Protein AF-A0AAX6DGM3-F1 (afdb_monomer_lite)

Organism: Iris pallida (NCBI:txid29817)

Secondary structure (DSSP, 8-state):
------------------------HHHHHHHHHHHHHHHHHHHHHHHHHHHHHHHHHHHHHHHHHHHHHHHHHHHHHHHHHHHHHHHHHHHHHHHHHHHHHHHHHHHHHHHHHHHHHHHHH------PPPP--GGGS--------------------

InterPro domains:
  IPR004827 Basic-leucine zipper domain [PF00170] (34-79)
  IPR004827 Basic-leucine zipper domain [PS00036] (38-53)
  IPR004827 Basic-leucine zipper domain [PS50217] (33-79)
  IPR004827 Basic-leucine zipper domain [SM00338] (31-95)
  IPR045314 G-box binding factor 1-like, bZIP domain, plant [cd14702] (36-86)
  IPR046347 Basic-leucine zipper domain superfamily [SSF57959] (35-87)

Radius of gyration: 42.68 Å; chains: 1; bounding box: 84×36×118 Å

Structure (mmCIF, N/CA/C/O backbone):
data_AF-A0AAX6DGM3-F1
#
_entry.id   AF-A0AAX6DGM3-F1
#
loop_
_atom_site.group_PDB
_atom_site.id
_atom_site.type_symbol
_atom_site.label_atom_id
_atom_site.label_alt_id
_atom_site.label_comp_id
_atom_site.label_asym_id
_atom_site.label_entity_id
_atom_site.label_seq_id
_atom_site.pdbx_PDB_ins_code
_atom_site.Cartn_x
_atom_site.Cartn_y
_atom_site.Cartn_z
_atom_site.occupancy
_atom_site.B_iso_or_equiv
_atom_site.auth_seq_id
_atom_site.auth_comp_id
_atom_site.auth_asym_id
_atom_site.auth_atom_id
_atom_site.pdbx_PDB_model_num
ATOM 1 N N . MET A 1 1 ? 17.005 20.606 -3.353 1.00 40.47 1 MET A N 1
ATOM 2 C CA . MET A 1 1 ? 17.724 21.455 -4.330 1.00 40.47 1 MET A CA 1
ATOM 3 C C . MET A 1 1 ? 18.700 20.555 -5.077 1.00 40.47 1 MET A C 1
ATOM 5 O O . MET A 1 1 ? 19.715 20.198 -4.502 1.00 40.47 1 MET A O 1
ATOM 9 N N . SER A 1 2 ? 18.340 20.070 -6.270 1.00 42.84 2 SER A N 1
ATOM 10 C CA . SER A 1 2 ? 19.174 19.135 -7.045 1.00 42.84 2 SER A CA 1
ATOM 11 C C . SER A 1 2 ? 19.665 19.831 -8.310 1.00 42.84 2 SER A C 1
ATOM 13 O O . SER A 1 2 ? 18.865 20.302 -9.117 1.00 42.84 2 SER A O 1
ATOM 15 N N . SER A 1 3 ? 20.980 19.972 -8.411 1.00 49.66 3 SER A N 1
ATOM 16 C CA . SER A 1 3 ? 21.691 20.784 -9.395 1.00 49.66 3 SER A CA 1
ATOM 17 C C . SER A 1 3 ? 21.733 20.081 -10.752 1.00 49.66 3 SER A C 1
ATOM 19 O O . SER A 1 3 ? 22.282 18.989 -10.874 1.00 49.66 3 SER A O 1
ATOM 21 N N . TYR A 1 4 ? 21.178 20.712 -11.786 1.00 39.78 4 TYR A N 1
ATOM 22 C CA . TYR A 1 4 ? 21.255 20.233 -13.166 1.00 39.78 4 TYR A CA 1
ATOM 23 C C . TYR A 1 4 ? 22.574 20.720 -13.790 1.00 39.78 4 TYR A C 1
ATOM 25 O O . TYR A 1 4 ? 22.704 21.886 -14.159 1.00 39.78 4 TYR A O 1
ATOM 33 N N . SER A 1 5 ? 23.582 19.85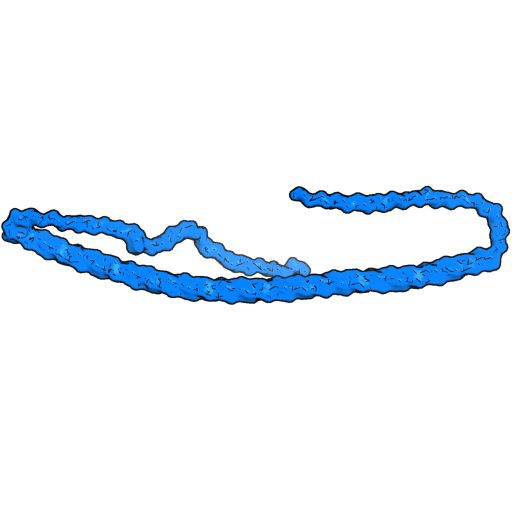2 -13.885 1.00 50.62 5 SER A N 1
ATOM 34 C CA . SER A 1 5 ? 24.827 20.165 -14.595 1.00 50.62 5 SER A CA 1
ATOM 35 C C . SER A 1 5 ? 24.620 19.991 -16.099 1.00 50.62 5 SER A C 1
ATOM 37 O O . SER A 1 5 ? 24.608 18.881 -16.625 1.00 50.62 5 SER A O 1
ATOM 39 N N . GLN A 1 6 ? 24.441 21.108 -16.800 1.00 47.94 6 GLN A N 1
ATOM 40 C CA . GLN A 1 6 ? 24.311 21.148 -18.251 1.00 47.94 6 GLN A CA 1
ATOM 41 C C . GLN A 1 6 ? 25.701 21.232 -18.894 1.00 47.94 6 GLN A C 1
ATOM 43 O O . GLN A 1 6 ? 26.318 22.295 -18.947 1.00 47.94 6 GLN A O 1
ATOM 48 N N . SER A 1 7 ? 26.214 20.107 -19.390 1.00 46.22 7 SER A N 1
ATOM 49 C CA . SER A 1 7 ? 27.452 20.075 -20.173 1.00 46.22 7 SER A CA 1
ATOM 50 C C . SER A 1 7 ? 27.204 20.669 -21.562 1.00 46.22 7 SER A C 1
ATOM 52 O O . SER A 1 7 ? 26.698 20.002 -22.464 1.00 46.22 7 SER A O 1
ATOM 54 N N . ARG A 1 8 ? 27.555 21.945 -21.742 1.00 45.16 8 ARG A N 1
ATOM 55 C CA . ARG A 1 8 ? 27.662 22.583 -23.059 1.00 45.16 8 ARG A CA 1
ATOM 56 C C . ARG A 1 8 ? 28.944 22.097 -23.736 1.00 45.16 8 ARG A C 1
ATOM 58 O O . ARG A 1 8 ? 30.038 22.501 -23.359 1.00 45.16 8 ARG A O 1
ATOM 65 N N . SER A 1 9 ? 28.815 21.232 -24.736 1.00 46.94 9 SER A N 1
ATOM 66 C CA . SER A 1 9 ? 29.911 20.903 -25.648 1.00 46.94 9 SER A CA 1
ATOM 67 C C . SER A 1 9 ? 30.073 22.034 -26.668 1.00 46.94 9 SER A C 1
ATOM 69 O O . SER A 1 9 ? 29.418 22.046 -27.712 1.00 46.94 9 SER A O 1
ATOM 71 N N . SER A 1 10 ? 30.923 23.008 -26.353 1.00 49.19 10 SER A N 1
ATOM 72 C CA . SER A 1 10 ? 31.357 24.039 -27.296 1.00 49.19 10 SER A CA 1
ATOM 73 C C . SER A 1 10 ? 32.266 23.394 -28.343 1.00 49.19 10 SER A C 1
ATOM 75 O O . SER A 1 10 ? 33.389 22.996 -28.046 1.00 49.19 10 SER A O 1
ATOM 77 N N . SER A 1 11 ? 31.753 23.232 -29.561 1.00 56.16 11 SER A N 1
ATOM 78 C CA . SER A 1 11 ? 32.533 22.754 -30.707 1.00 56.16 11 SER A CA 1
ATOM 79 C C . SER A 1 11 ? 33.450 23.877 -31.204 1.00 56.16 11 SER A C 1
ATOM 81 O O . SER A 1 11 ? 32.972 25.006 -31.329 1.00 56.16 11 SER A O 1
ATOM 83 N N . PRO A 1 12 ? 34.730 23.623 -31.526 1.00 52.25 12 PRO A N 1
ATOM 84 C CA . PRO A 1 12 ? 35.539 24.616 -32.209 1.00 52.25 12 PRO A CA 1
ATOM 85 C C . PRO A 1 12 ? 35.102 24.678 -33.678 1.00 52.25 12 PRO A C 1
ATOM 87 O O . PRO A 1 12 ? 35.253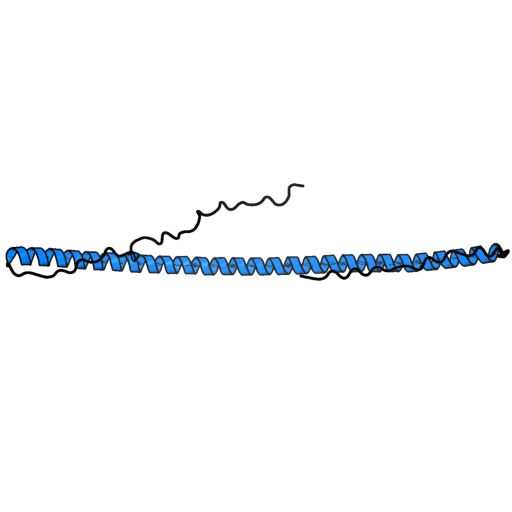 23.711 -34.425 1.00 52.25 12 PRO A O 1
ATOM 90 N N . SER A 1 13 ? 34.547 25.821 -34.086 1.00 52.88 13 SER A N 1
ATOM 91 C CA . SER A 1 13 ? 34.350 26.171 -35.494 1.00 52.88 13 SER A CA 1
ATOM 92 C C . SER A 1 13 ? 35.713 26.310 -36.166 1.00 52.88 13 SER A C 1
ATOM 94 O O . SER A 1 13 ? 36.357 27.349 -36.062 1.00 52.88 13 SER A O 1
ATOM 96 N N . GLN A 1 14 ? 36.163 25.265 -36.858 1.00 51.19 14 GLN A N 1
ATOM 97 C CA . GLN A 1 14 ? 37.228 25.396 -37.846 1.00 51.19 14 GLN A CA 1
ATOM 98 C C . GLN A 1 14 ? 36.597 25.837 -39.168 1.00 51.19 14 GLN A C 1
ATOM 100 O O . GLN A 1 14 ? 35.863 25.082 -39.806 1.00 51.19 14 GLN A O 1
ATOM 105 N N . GLN A 1 15 ? 36.855 27.086 -39.553 1.00 52.56 15 GLN A N 1
ATOM 106 C CA . GLN A 1 15 ? 36.642 27.547 -40.921 1.00 52.56 15 GLN A CA 1
ATOM 107 C C . GLN A 1 15 ? 37.612 26.791 -41.846 1.00 52.56 15 GLN A C 1
ATOM 109 O O . GLN A 1 15 ? 38.795 26.700 -41.510 1.00 52.56 15 GLN A O 1
ATOM 114 N N . PRO A 1 16 ? 37.174 26.255 -42.997 1.00 52.41 16 PRO A N 1
ATOM 115 C CA . PRO A 1 16 ? 38.107 25.724 -43.976 1.00 52.41 16 PRO A CA 1
ATOM 116 C C . PRO A 1 16 ? 38.790 26.894 -44.690 1.00 52.41 16 PRO A C 1
ATOM 118 O O . PRO A 1 16 ? 38.149 27.663 -45.406 1.00 52.41 16 PRO A O 1
ATOM 121 N N . SER A 1 17 ? 40.099 27.032 -44.489 1.00 45.16 17 SER A N 1
ATOM 122 C CA . SER A 1 17 ? 40.962 27.815 -45.365 1.00 45.16 17 SER A CA 1
ATOM 123 C C . SER A 1 17 ? 40.964 27.155 -46.746 1.00 45.16 17 SER A C 1
ATOM 125 O O . SER A 1 17 ? 41.378 26.009 -46.912 1.00 45.16 17 SER A O 1
ATOM 127 N N . SER A 1 18 ? 40.455 27.866 -47.748 1.00 49.19 18 SER A N 1
ATOM 128 C CA . SER A 1 18 ? 40.454 27.431 -49.142 1.00 49.19 18 SER A CA 1
ATOM 129 C C . SER A 1 18 ? 41.873 27.511 -49.712 1.00 49.19 18 SER A C 1
ATOM 131 O O . SER A 1 18 ? 42.251 28.502 -50.335 1.00 49.19 18 SER A O 1
ATOM 133 N N . ALA A 1 19 ? 42.670 26.469 -49.482 1.00 46.16 19 ALA A N 1
ATOM 134 C CA . ALA A 1 19 ? 43.873 26.213 -50.257 1.00 46.16 19 ALA A CA 1
ATOM 135 C C . ALA A 1 19 ? 43.441 25.632 -51.612 1.00 46.16 19 ALA A C 1
ATOM 137 O O . ALA A 1 19 ? 43.109 24.455 -51.719 1.00 46.16 19 ALA A O 1
ATOM 138 N N . SER A 1 20 ? 43.406 26.480 -52.641 1.00 49.59 20 SER A N 1
ATOM 139 C CA . SER A 1 20 ? 43.219 26.074 -54.037 1.00 49.59 20 SER A CA 1
ATOM 140 C C . SER A 1 20 ? 44.466 25.328 -54.523 1.00 49.59 20 SER A C 1
ATOM 142 O O . SER A 1 20 ? 45.293 25.888 -55.241 1.00 49.59 20 SER A O 1
ATOM 144 N N . SER A 1 21 ? 44.619 24.072 -54.110 1.00 53.25 21 SER A N 1
ATOM 145 C CA . SER A 1 21 ? 45.471 23.118 -54.817 1.00 53.25 21 SER A CA 1
ATOM 146 C C . SER A 1 21 ? 44.623 22.471 -55.904 1.00 53.25 21 SER A C 1
ATOM 148 O O . SER A 1 21 ? 43.507 22.033 -55.632 1.00 53.25 21 SER A O 1
ATOM 150 N N . GLN A 1 22 ? 45.121 22.446 -57.142 1.00 56.31 22 GLN A N 1
ATOM 151 C CA . GLN A 1 22 ? 44.585 21.575 -58.188 1.00 56.31 22 GLN A CA 1
ATOM 152 C C . GLN A 1 22 ? 44.759 20.127 -57.715 1.00 56.31 22 GLN A C 1
ATOM 154 O O . GLN A 1 22 ? 45.784 19.499 -57.952 1.00 56.31 22 GLN A O 1
ATOM 159 N N . GLU A 1 23 ? 43.792 19.624 -56.956 1.00 58.50 23 GLU A N 1
ATOM 160 C CA . GLU A 1 23 ? 43.730 18.222 -56.582 1.00 58.50 23 GLU A CA 1
ATOM 161 C C . GLU A 1 23 ? 43.226 17.441 -57.795 1.00 58.50 23 GLU A C 1
ATOM 163 O O . GLU A 1 23 ? 42.162 17.746 -58.342 1.00 58.50 23 GLU A O 1
ATOM 168 N N . ASP A 1 24 ? 44.001 16.446 -58.237 1.00 65.81 24 ASP A N 1
ATOM 169 C CA . ASP A 1 24 ? 43.615 15.583 -59.349 1.00 65.81 24 ASP A CA 1
ATOM 170 C C . ASP A 1 24 ? 42.195 15.030 -59.115 1.00 65.81 24 ASP A C 1
ATOM 172 O O . ASP A 1 24 ? 41.944 14.394 -58.082 1.00 65.81 24 ASP A O 1
ATOM 176 N N . PRO A 1 25 ? 41.257 15.181 -60.070 1.00 67.44 25 PRO A N 1
ATOM 177 C CA . PRO A 1 25 ? 39.847 14.814 -59.882 1.00 67.44 25 PRO A CA 1
ATOM 178 C C . PRO A 1 25 ? 39.649 13.329 -59.533 1.00 67.44 25 PRO A C 1
ATOM 180 O O . PRO A 1 25 ? 38.648 12.939 -58.931 1.00 67.44 25 PRO A O 1
ATOM 183 N N . LYS A 1 26 ? 40.633 12.486 -59.863 1.00 68.38 26 LYS A N 1
ATOM 184 C CA . LYS A 1 26 ? 40.653 11.053 -59.554 1.00 68.38 26 LYS A CA 1
ATOM 185 C C . LYS A 1 26 ? 40.991 10.753 -58.084 1.00 68.38 26 LYS A C 1
ATOM 187 O O . LYS A 1 26 ? 40.510 9.754 -57.551 1.00 68.38 26 LYS A O 1
ATOM 192 N N . LEU A 1 27 ? 41.790 11.598 -57.427 1.00 70.50 27 LEU A N 1
ATOM 193 C CA . LEU A 1 27 ? 42.134 11.465 -56.005 1.00 70.50 27 LEU A CA 1
ATOM 194 C C . LEU A 1 27 ? 40.988 11.946 -55.105 1.00 70.50 27 LEU A C 1
ATOM 196 O O . LEU A 1 27 ? 40.668 11.283 -54.115 1.00 70.50 27 LEU A O 1
ATOM 200 N N . LEU A 1 28 ? 40.316 13.031 -55.500 1.00 75.56 28 LEU A N 1
ATOM 201 C CA . LEU A 1 28 ? 39.126 13.565 -54.827 1.00 75.56 28 LEU A CA 1
ATOM 202 C C . LEU A 1 28 ? 37.992 12.531 -54.755 1.00 75.56 28 LEU A C 1
ATOM 204 O O . LEU A 1 28 ? 37.461 12.271 -53.675 1.00 75.56 28 LEU A O 1
ATOM 208 N N . LEU A 1 29 ? 37.697 11.852 -55.869 1.00 78.12 29 LEU A N 1
ATOM 209 C CA . LEU A 1 29 ? 36.667 10.808 -55.922 1.00 78.12 29 LEU A CA 1
ATOM 210 C C . LEU A 1 29 ? 36.969 9.634 -54.968 1.00 78.12 29 LEU A C 1
ATOM 212 O O . LEU A 1 29 ? 36.087 9.152 -54.256 1.00 78.12 29 LEU A O 1
ATOM 216 N N . GLY A 1 30 ? 38.235 9.207 -54.887 1.00 82.25 30 GLY A N 1
ATOM 217 C CA . GLY A 1 30 ? 38.663 8.154 -53.960 1.00 82.25 30 GLY A CA 1
ATOM 218 C C . GLY A 1 30 ? 38.534 8.555 -52.484 1.00 82.25 30 GLY A C 1
ATOM 219 O O . GLY A 1 30 ? 38.119 7.742 -51.648 1.00 82.25 30 GLY A O 1
ATOM 220 N N . ALA A 1 31 ? 38.838 9.813 -52.152 1.00 87.44 31 ALA A N 1
ATOM 221 C CA . ALA A 1 31 ? 38.677 10.355 -50.803 1.00 87.44 31 ALA A CA 1
ATOM 222 C C . ALA A 1 31 ? 37.194 10.479 -50.401 1.00 87.44 31 ALA A C 1
ATOM 224 O O . ALA A 1 31 ? 36.815 10.139 -49.272 1.00 87.44 31 ALA A O 1
ATOM 225 N N . GLU A 1 32 ? 36.332 10.904 -51.327 1.00 90.50 32 GLU A N 1
ATOM 226 C CA . GLU A 1 32 ? 34.882 10.978 -51.129 1.00 90.50 32 GLU A CA 1
ATOM 227 C C . GLU A 1 32 ? 34.253 9.599 -50.904 1.00 90.50 32 GLU A C 1
ATOM 229 O O . GLU A 1 32 ? 33.470 9.422 -49.961 1.00 90.50 32 GLU A O 1
ATOM 234 N N . ASP A 1 33 ? 34.652 8.595 -51.686 1.00 92.50 33 ASP A N 1
ATOM 235 C CA . ASP A 1 33 ? 34.207 7.212 -51.510 1.00 92.50 33 ASP A CA 1
ATOM 236 C C . ASP A 1 33 ? 34.635 6.646 -50.153 1.00 92.50 33 ASP A C 1
ATOM 238 O O . ASP A 1 33 ? 33.841 6.008 -49.447 1.00 92.50 33 ASP A O 1
ATOM 242 N N . GLN A 1 34 ? 35.867 6.924 -49.723 1.00 93.81 34 GLN A N 1
ATOM 243 C CA . GLN A 1 34 ? 36.344 6.515 -48.405 1.00 93.81 34 GLN A CA 1
ATOM 244 C C . GLN A 1 34 ? 35.547 7.202 -47.283 1.00 93.81 34 GLN A C 1
ATOM 246 O O . GLN A 1 34 ? 35.163 6.555 -46.300 1.00 93.81 34 GLN A O 1
ATOM 251 N N . ARG A 1 35 ? 35.232 8.495 -47.432 1.00 95.06 35 ARG A N 1
ATOM 252 C CA . ARG A 1 35 ? 34.387 9.252 -46.494 1.00 95.06 35 ARG A CA 1
ATOM 253 C C . ARG A 1 35 ? 32.968 8.687 -46.437 1.00 95.06 35 ARG A C 1
ATOM 255 O O . ARG A 1 35 ? 32.421 8.531 -45.343 1.00 95.06 35 ARG A O 1
ATOM 262 N N . LYS A 1 36 ? 32.379 8.332 -47.582 1.00 96.00 36 LYS A N 1
ATOM 263 C CA . LYS A 1 36 ? 31.055 7.696 -47.670 1.00 96.00 36 LYS A CA 1
ATOM 264 C C . LYS A 1 36 ? 31.047 6.340 -46.966 1.00 96.00 36 LYS A C 1
ATOM 266 O O . LYS A 1 36 ? 30.164 6.094 -46.145 1.00 96.00 36 LYS A O 1
ATOM 271 N N . ARG A 1 37 ? 32.061 5.496 -47.194 1.00 95.38 37 ARG A N 1
ATOM 272 C CA . ARG A 1 37 ? 32.224 4.207 -46.494 1.00 95.38 37 ARG A CA 1
ATOM 273 C C . ARG A 1 37 ? 32.310 4.388 -44.977 1.00 95.38 37 ARG A C 1
ATOM 275 O O . ARG A 1 37 ? 31.551 3.751 -44.248 1.00 95.38 37 ARG A O 1
ATOM 282 N N . LYS A 1 38 ? 33.155 5.309 -44.497 1.00 96.69 38 LYS A N 1
ATOM 283 C CA . LYS A 1 38 ? 33.277 5.627 -43.060 1.00 96.69 38 LYS A CA 1
ATOM 284 C C . LYS A 1 38 ? 31.946 6.100 -42.459 1.00 96.69 38 LYS A C 1
ATOM 286 O O . LYS A 1 38 ? 31.566 5.643 -41.383 1.00 96.69 38 LYS A O 1
ATOM 291 N N . ARG A 1 39 ? 31.196 6.954 -43.168 1.00 96.31 39 ARG A N 1
ATOM 292 C CA . ARG A 1 39 ? 29.860 7.412 -42.743 1.00 96.31 39 ARG A CA 1
ATOM 293 C C . ARG A 1 39 ? 28.851 6.275 -42.650 1.00 96.31 39 ARG A C 1
ATOM 295 O O . ARG A 1 39 ? 28.107 6.232 -41.677 1.00 96.31 39 ARG A O 1
ATOM 302 N N . MET A 1 40 ? 28.831 5.354 -43.613 1.00 97.69 40 MET A N 1
ATOM 303 C CA . MET A 1 40 ? 27.924 4.200 -43.575 1.00 97.69 40 MET A CA 1
ATOM 304 C C . MET A 1 40 ? 28.200 3.306 -42.362 1.00 97.69 40 MET A C 1
ATOM 306 O O . MET A 1 40 ? 27.263 2.902 -41.678 1.00 97.69 40 MET A O 1
ATOM 310 N N . ILE A 1 41 ? 29.474 3.051 -42.047 1.00 97.06 41 ILE A N 1
ATOM 311 C CA . ILE A 1 41 ? 29.862 2.254 -40.874 1.00 97.06 41 ILE A CA 1
ATOM 312 C C . ILE A 1 41 ? 29.475 2.979 -39.578 1.00 97.06 41 ILE A C 1
ATOM 314 O O . ILE A 1 41 ? 28.806 2.399 -38.725 1.00 97.06 41 ILE A O 1
ATOM 318 N N . SER A 1 42 ? 29.822 4.264 -39.456 1.00 98.00 42 SER A N 1
ATOM 319 C CA . SER A 1 42 ? 29.510 5.064 -38.266 1.00 98.00 42 SER A CA 1
ATOM 320 C C . SER A 1 42 ? 28.001 5.232 -38.048 1.00 98.00 42 SER A C 1
ATOM 322 O O . SER A 1 42 ? 27.526 5.093 -36.923 1.00 98.00 42 SER A O 1
ATOM 324 N N . ASN A 1 43 ? 27.223 5.469 -39.109 1.00 98.25 43 ASN A N 1
ATOM 325 C CA . ASN A 1 43 ? 25.765 5.571 -39.025 1.00 98.25 43 ASN A CA 1
ATOM 326 C C . ASN A 1 43 ? 25.127 4.229 -38.652 1.00 98.25 43 ASN A C 1
ATOM 328 O O . ASN A 1 43 ? 24.238 4.178 -37.805 1.00 98.25 43 ASN A O 1
ATOM 332 N N . ARG A 1 44 ? 25.624 3.124 -39.220 1.00 98.19 44 ARG A N 1
ATOM 333 C CA . ARG A 1 44 ? 25.178 1.782 -38.840 1.00 98.19 44 ARG A CA 1
ATOM 334 C C . ARG A 1 44 ? 25.411 1.529 -37.354 1.00 98.19 44 ARG A C 1
ATOM 336 O O . ARG A 1 44 ? 24.521 1.031 -36.663 1.00 98.19 44 ARG A O 1
ATOM 343 N N . GLU A 1 45 ? 26.586 1.887 -36.851 1.00 98.19 45 GLU A N 1
ATOM 344 C CA . GLU A 1 45 ? 26.901 1.734 -35.437 1.00 98.19 45 GLU A CA 1
ATOM 345 C C . GLU A 1 45 ? 26.052 2.659 -34.553 1.00 98.19 45 GLU A C 1
ATOM 347 O O . GLU A 1 45 ? 25.516 2.215 -33.535 1.00 98.19 45 GLU A O 1
ATOM 352 N N . SER A 1 46 ? 25.854 3.920 -34.945 1.00 97.88 46 SER A N 1
ATOM 353 C CA . SER A 1 46 ? 25.044 4.868 -34.176 1.00 97.88 46 SER A CA 1
ATOM 354 C C . SER A 1 46 ? 23.564 4.474 -34.147 1.00 97.88 46 SER A C 1
ATOM 356 O O . SER A 1 46 ? 22.941 4.541 -33.085 1.00 97.88 46 SER A O 1
ATOM 358 N N . ALA A 1 47 ? 23.018 3.964 -35.255 1.00 98.31 47 ALA A N 1
ATOM 359 C CA . ALA A 1 47 ? 21.676 3.400 -35.322 1.00 98.31 47 ALA A CA 1
ATOM 360 C C . ALA A 1 47 ? 21.540 2.176 -34.405 1.00 98.31 47 ALA A C 1
ATOM 362 O O . ALA A 1 47 ? 20.571 2.088 -33.649 1.00 98.31 47 ALA A O 1
ATOM 363 N N . ARG A 1 48 ? 22.532 1.271 -34.397 1.00 98.44 48 ARG A N 1
ATOM 364 C CA . ARG A 1 48 ? 22.567 0.127 -33.470 1.00 98.44 48 ARG A CA 1
ATOM 365 C C . ARG A 1 48 ? 22.582 0.592 -32.014 1.00 98.44 48 ARG A C 1
ATOM 367 O O . ARG A 1 48 ? 21.740 0.150 -31.239 1.00 98.44 48 ARG A O 1
ATOM 374 N N . ARG A 1 49 ? 23.482 1.507 -31.638 1.00 98.50 49 ARG A N 1
ATOM 375 C CA . ARG A 1 49 ? 23.564 2.055 -30.269 1.00 98.50 49 ARG A CA 1
ATOM 376 C C . ARG A 1 49 ? 22.268 2.761 -29.862 1.00 98.50 49 ARG A C 1
ATOM 378 O O . ARG A 1 49 ? 21.829 2.627 -28.726 1.00 98.50 49 ARG A O 1
ATOM 385 N N . SER A 1 50 ? 21.637 3.484 -30.786 1.00 98.62 50 SER A N 1
ATOM 386 C CA . SER A 1 50 ? 20.343 4.135 -30.558 1.00 98.62 50 SER A CA 1
ATOM 387 C C . SER A 1 50 ? 19.238 3.116 -30.271 1.00 98.62 50 SER A C 1
ATOM 389 O O . SER A 1 50 ? 18.515 3.268 -29.288 1.00 98.62 50 SER A O 1
ATOM 391 N N . ARG A 1 51 ? 19.152 2.038 -31.067 1.00 98.50 51 ARG A N 1
ATOM 392 C CA . ARG A 1 51 ? 18.214 0.929 -30.824 1.00 98.50 51 ARG A CA 1
ATOM 393 C C . ARG A 1 51 ? 18.470 0.260 -29.474 1.00 98.50 51 ARG A C 1
ATOM 395 O O . ARG A 1 51 ? 17.527 0.100 -28.714 1.00 98.50 51 ARG A O 1
ATOM 402 N N . MET A 1 52 ? 19.730 -0.034 -29.143 1.00 98.56 52 MET A N 1
ATOM 403 C CA . MET A 1 52 ? 20.093 -0.635 -27.852 1.00 98.56 52 MET A CA 1
ATOM 404 C C . MET A 1 52 ? 19.678 0.238 -26.663 1.00 98.56 52 MET A C 1
ATOM 406 O O . MET A 1 52 ? 19.063 -0.269 -25.735 1.00 98.56 52 MET A O 1
ATOM 410 N N . ARG A 1 53 ? 19.939 1.553 -26.702 1.00 98.62 53 ARG A N 1
ATOM 411 C CA . ARG A 1 53 ? 19.518 2.469 -25.625 1.00 98.62 53 ARG A CA 1
ATOM 412 C C . ARG A 1 53 ? 18.000 2.553 -25.482 1.00 98.62 53 ARG A C 1
ATOM 414 O O . ARG A 1 53 ? 17.497 2.643 -24.369 1.00 98.62 53 ARG A O 1
ATOM 421 N N . LYS A 1 54 ? 17.265 2.546 -26.601 1.00 98.56 54 LYS A N 1
ATOM 422 C CA . LYS A 1 54 ? 15.796 2.513 -26.569 1.00 98.56 54 LYS A CA 1
ATOM 423 C C . LYS A 1 54 ? 15.284 1.205 -25.970 1.00 98.56 54 LYS A C 1
ATOM 425 O O . LYS A 1 54 ? 14.370 1.267 -25.162 1.00 98.56 54 LYS A O 1
ATOM 430 N N . GLN A 1 55 ? 15.890 0.070 -26.324 1.00 98.56 55 GLN A N 1
ATOM 431 C CA . GLN A 1 55 ? 15.537 -1.229 -25.753 1.00 98.56 55 GLN A CA 1
ATOM 432 C C . GLN A 1 55 ? 15.779 -1.254 -24.241 1.00 98.56 55 GLN A C 1
ATOM 434 O O . GLN A 1 55 ? 14.850 -1.530 -23.501 1.00 98.56 55 GLN A O 1
ATOM 439 N N . GLN A 1 56 ? 16.965 -0.838 -23.786 1.00 98.56 56 GLN A N 1
ATOM 440 C CA . GLN A 1 56 ? 17.285 -0.742 -22.355 1.00 98.56 56 GLN A CA 1
ATOM 441 C C . GLN A 1 56 ? 16.264 0.110 -21.599 1.00 98.56 56 GLN A C 1
ATOM 443 O O . GLN A 1 56 ? 15.738 -0.316 -20.582 1.00 98.56 56 GLN A O 1
ATOM 448 N N . ARG A 1 57 ? 15.898 1.279 -22.143 1.00 98.56 57 ARG A N 1
ATOM 449 C CA . ARG A 1 57 ? 14.878 2.132 -21.521 1.00 98.56 57 ARG A CA 1
ATOM 450 C C . ARG A 1 57 ? 13.506 1.455 -21.441 1.00 98.56 57 ARG A C 1
ATOM 452 O O . ARG A 1 57 ? 12.780 1.697 -20.483 1.00 98.56 57 ARG A O 1
ATOM 459 N N . LEU A 1 58 ? 13.118 0.672 -22.449 1.00 98.69 58 LEU A N 1
ATOM 460 C CA . LEU A 1 58 ? 11.866 -0.088 -22.407 1.00 98.69 58 LEU A CA 1
ATOM 461 C C . LEU A 1 58 ? 11.929 -1.188 -21.346 1.00 98.69 58 LEU A C 1
ATOM 463 O O . LEU A 1 58 ? 10.987 -1.320 -20.571 1.00 98.69 58 LEU A O 1
ATOM 467 N N . ASP A 1 59 ? 13.040 -1.917 -21.277 1.00 98.62 59 ASP A N 1
ATOM 468 C CA . ASP A 1 59 ? 13.253 -2.975 -20.289 1.00 98.62 59 ASP A CA 1
ATOM 469 C C . ASP A 1 59 ? 13.216 -2.404 -18.859 1.00 98.62 59 ASP A C 1
ATOM 471 O O . ASP A 1 59 ? 12.514 -2.936 -17.998 1.00 98.62 59 ASP A O 1
ATOM 475 N N . ASP A 1 60 ? 13.867 -1.260 -18.625 1.00 98.62 60 ASP A N 1
ATOM 476 C CA . ASP A 1 60 ? 13.855 -0.553 -17.338 1.00 98.62 60 ASP A CA 1
ATOM 477 C C . ASP A 1 60 ? 12.438 -0.118 -16.933 1.00 98.62 60 ASP A C 1
ATOM 479 O O . ASP A 1 60 ? 12.052 -0.230 -15.768 1.00 98.62 60 ASP A O 1
ATOM 483 N N . LEU A 1 61 ? 11.643 0.385 -17.886 1.00 98.75 61 LEU A N 1
ATOM 484 C CA . LEU A 1 61 ? 10.255 0.783 -17.635 1.00 98.75 61 LEU A CA 1
ATOM 485 C C . LEU A 1 61 ? 9.362 -0.426 -17.338 1.00 98.75 61 LEU A C 1
ATOM 487 O O . LEU A 1 61 ? 8.504 -0.346 -16.460 1.00 98.75 61 LEU A O 1
ATOM 491 N N . LEU A 1 62 ? 9.564 -1.548 -18.033 1.00 98.69 62 LEU A N 1
ATOM 492 C CA . LEU A 1 62 ? 8.843 -2.792 -17.762 1.00 98.69 62 LEU A CA 1
ATOM 493 C C . LEU A 1 62 ? 9.180 -3.341 -16.373 1.00 98.69 62 LEU A C 1
ATOM 495 O O . LEU A 1 62 ? 8.271 -3.743 -15.646 1.00 98.69 62 LEU A O 1
ATOM 499 N N . ALA A 1 63 ? 10.455 -3.302 -15.980 1.00 98.62 63 ALA A N 1
ATOM 500 C CA . ALA A 1 63 ? 10.893 -3.703 -14.648 1.00 98.62 63 ALA A CA 1
ATOM 501 C C . ALA A 1 63 ? 10.261 -2.822 -13.557 1.00 98.62 63 ALA A C 1
ATOM 503 O O . ALA A 1 63 ? 9.700 -3.345 -12.595 1.00 98.62 63 ALA A O 1
ATOM 504 N N . GLN A 1 64 ? 10.266 -1.496 -13.740 1.00 98.69 64 GLN A N 1
ATOM 505 C CA . GLN A 1 64 ? 9.612 -0.563 -12.816 1.00 98.69 64 GLN A CA 1
ATOM 506 C C . GLN A 1 64 ? 8.102 -0.810 -12.721 1.00 98.69 64 GLN A C 1
ATOM 508 O O . GLN A 1 64 ? 7.551 -0.844 -11.623 1.00 98.69 64 GLN A O 1
ATOM 513 N N . ALA A 1 65 ? 7.422 -1.030 -13.849 1.00 98.69 65 ALA A N 1
ATOM 514 C CA . ALA A 1 65 ? 5.993 -1.332 -13.854 1.00 98.69 65 ALA A CA 1
ATOM 515 C C . ALA A 1 65 ? 5.681 -2.647 -13.121 1.00 98.69 65 ALA A C 1
ATOM 517 O O . ALA A 1 65 ? 4.708 -2.714 -12.370 1.00 98.69 65 ALA A O 1
ATOM 518 N N . ALA A 1 66 ? 6.503 -3.682 -13.309 1.00 98.62 66 ALA A N 1
ATOM 519 C CA . ALA A 1 66 ? 6.360 -4.950 -12.600 1.00 98.62 66 ALA A CA 1
ATOM 520 C C . ALA A 1 66 ? 6.580 -4.785 -11.087 1.00 98.62 66 ALA A C 1
ATOM 522 O O . ALA A 1 66 ? 5.776 -5.281 -10.299 1.00 98.62 66 ALA A O 1
ATOM 523 N N . GLN A 1 67 ? 7.610 -4.034 -10.684 1.00 98.69 67 GLN A N 1
ATOM 524 C CA . GLN A 1 67 ? 7.874 -3.729 -9.278 1.00 98.69 67 GLN A CA 1
ATOM 525 C C . GLN A 1 67 ? 6.699 -2.978 -8.639 1.00 98.69 67 GLN A C 1
ATOM 527 O O . GLN A 1 67 ? 6.206 -3.392 -7.593 1.00 98.69 67 GLN A O 1
ATOM 532 N N . LEU A 1 68 ? 6.208 -1.916 -9.282 1.00 98.69 68 LEU A N 1
ATOM 533 C CA . LEU A 1 68 ? 5.086 -1.128 -8.769 1.00 98.69 68 LEU A CA 1
ATOM 534 C C . LEU A 1 68 ? 3.803 -1.955 -8.646 1.00 98.69 68 LEU A C 1
ATOM 536 O O . LEU A 1 68 ? 3.060 -1.781 -7.683 1.00 98.69 68 LEU A O 1
ATOM 540 N N . ARG A 1 69 ? 3.540 -2.876 -9.583 1.00 98.69 69 ARG A N 1
ATOM 541 C CA . ARG A 1 69 ? 2.404 -3.808 -9.480 1.00 98.69 69 ARG A CA 1
ATOM 542 C C . ARG A 1 69 ? 2.534 -4.715 -8.260 1.00 98.69 69 ARG A C 1
ATOM 544 O O . ARG A 1 69 ? 1.599 -4.782 -7.470 1.00 98.69 69 ARG A O 1
ATOM 551 N N . ALA A 1 70 ? 3.699 -5.329 -8.063 1.00 98.56 70 ALA A N 1
ATOM 552 C CA . ALA A 1 70 ? 3.951 -6.183 -6.904 1.00 98.56 70 ALA A CA 1
ATOM 553 C C . ALA A 1 70 ? 3.851 -5.406 -5.576 1.00 98.56 70 ALA A C 1
ATOM 555 O O . ALA A 1 70 ? 3.296 -5.896 -4.591 1.00 98.56 70 ALA A O 1
ATOM 556 N N . GLU A 1 71 ? 4.355 -4.170 -5.535 1.00 98.56 71 GLU A N 1
ATOM 557 C CA . GLU A 1 71 ? 4.225 -3.297 -4.367 1.00 98.56 71 GLU A CA 1
ATOM 558 C C . GLU A 1 71 ? 2.767 -2.926 -4.082 1.00 98.56 71 GLU A C 1
ATOM 560 O O . GLU A 1 71 ? 2.354 -2.957 -2.920 1.00 98.56 71 GLU A O 1
ATOM 565 N N . ASN A 1 72 ? 1.986 -2.620 -5.121 1.00 98.56 72 ASN A N 1
ATOM 566 C CA . ASN A 1 72 ? 0.566 -2.309 -4.999 1.00 98.56 72 ASN A CA 1
ATOM 567 C C . ASN A 1 72 ? -0.209 -3.510 -4.442 1.00 98.56 72 ASN A C 1
ATOM 569 O O . ASN A 1 72 ? -0.856 -3.379 -3.408 1.00 98.56 72 ASN A O 1
ATOM 573 N N . GLU A 1 73 ? -0.029 -4.701 -5.020 1.00 98.50 73 GLU A N 1
ATOM 574 C CA . GLU A 1 73 ? -0.637 -5.944 -4.525 1.00 98.50 73 GLU A CA 1
ATOM 575 C C . GLU A 1 73 ? -0.303 -6.192 -3.047 1.00 98.50 73 GLU A C 1
ATOM 577 O O . GLU A 1 73 ? -1.185 -6.467 -2.228 1.00 98.50 73 GLU A O 1
ATOM 582 N N . ARG A 1 74 ? 0.966 -6.011 -2.660 1.00 98.44 74 ARG A N 1
ATOM 583 C CA . ARG A 1 74 ? 1.400 -6.143 -1.263 1.00 98.44 74 ARG A CA 1
ATOM 584 C C . ARG A 1 74 ? 0.706 -5.133 -0.345 1.00 98.44 74 ARG A C 1
ATOM 586 O O . ARG A 1 74 ? 0.361 -5.470 0.790 1.00 98.44 74 ARG A O 1
ATOM 593 N N . ILE A 1 75 ? 0.532 -3.890 -0.792 1.00 98.50 75 ILE A N 1
ATOM 594 C CA . ILE A 1 75 ? -0.185 -2.856 -0.035 1.00 98.50 75 ILE A CA 1
ATOM 595 C C . ILE A 1 75 ? -1.668 -3.218 0.083 1.00 98.50 75 ILE A C 1
ATOM 597 O O . ILE A 1 75 ? -2.199 -3.157 1.190 1.00 98.50 75 ILE A O 1
ATOM 601 N N . SER A 1 76 ? -2.314 -3.665 -0.995 1.00 98.38 76 SER A N 1
ATOM 602 C CA . SER A 1 76 ? -3.716 -4.098 -0.981 1.00 98.38 76 SER A CA 1
ATOM 603 C C . SER A 1 76 ? -3.954 -5.234 0.014 1.00 98.38 76 SER A C 1
ATOM 605 O O . SER A 1 76 ? -4.878 -5.158 0.823 1.00 98.38 76 SER A O 1
ATOM 607 N N . VAL A 1 77 ? -3.078 -6.245 0.038 1.00 98.44 77 VAL A N 1
ATOM 608 C CA . VAL A 1 77 ? -3.151 -7.339 1.022 1.00 98.44 77 VAL A CA 1
ATOM 609 C C . VAL A 1 77 ? -3.019 -6.805 2.450 1.00 98.44 77 VAL A C 1
ATOM 611 O O . VAL A 1 77 ? -3.799 -7.174 3.329 1.00 98.44 77 VAL A O 1
ATOM 614 N N . ARG A 1 78 ? -2.068 -5.894 2.700 1.00 98.31 78 ARG A N 1
ATOM 615 C CA . ARG A 1 78 ? -1.895 -5.274 4.025 1.00 98.31 78 ARG A CA 1
ATOM 616 C C . ARG A 1 78 ? -3.119 -4.473 4.459 1.00 98.31 78 ARG A C 1
ATOM 618 O O . ARG A 1 78 ? -3.466 -4.524 5.636 1.00 98.31 78 ARG A O 1
ATOM 625 N N . ILE A 1 79 ? -3.754 -3.747 3.540 1.00 98.06 79 ILE A N 1
ATOM 626 C CA . ILE A 1 79 ? -5.005 -3.031 3.813 1.00 98.06 79 ILE A CA 1
ATOM 627 C C . ILE A 1 79 ? -6.076 -4.034 4.237 1.00 98.06 79 ILE A C 1
ATOM 629 O O . ILE A 1 79 ? -6.641 -3.867 5.312 1.00 98.06 79 ILE A O 1
ATOM 633 N N . GLY A 1 80 ? -6.279 -5.114 3.475 1.00 97.25 80 GLY A N 1
ATOM 634 C CA . GLY A 1 80 ? -7.267 -6.1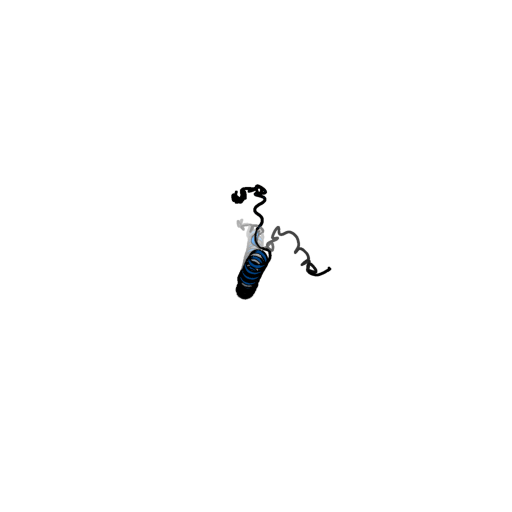46 3.804 1.00 97.25 80 GLY A CA 1
ATOM 635 C C . GLY A 1 80 ? -7.073 -6.746 5.201 1.00 97.25 80 GLY A C 1
ATOM 636 O O . GLY A 1 80 ? -8.017 -6.803 5.990 1.00 97.25 80 GLY A O 1
ATOM 637 N N . VAL A 1 81 ? -5.836 -7.113 5.554 1.00 98.00 81 VAL A N 1
ATOM 638 C CA . VAL A 1 81 ? -5.509 -7.649 6.889 1.00 98.00 81 VAL A CA 1
ATOM 639 C C . VAL A 1 81 ? -5.780 -6.624 7.994 1.00 98.00 81 VAL A C 1
ATOM 641 O O . VAL A 1 81 ? -6.356 -6.966 9.027 1.00 98.00 81 VAL A O 1
ATOM 644 N N . THR A 1 82 ? -5.379 -5.365 7.805 1.00 97.00 82 THR A N 1
ATOM 645 C CA . THR A 1 82 ? -5.614 -4.306 8.799 1.00 97.00 82 THR A CA 1
ATOM 646 C C . THR A 1 82 ? -7.103 -4.010 8.959 1.00 97.00 82 THR A C 1
ATOM 648 O O . THR A 1 82 ? -7.574 -3.908 10.088 1.00 97.00 82 THR A O 1
ATOM 651 N N . SER A 1 83 ? -7.862 -3.941 7.864 1.00 96.38 83 SER A N 1
ATOM 652 C CA . SER A 1 83 ? -9.315 -3.755 7.897 1.00 96.38 83 SER A CA 1
ATOM 653 C C . SER A 1 83 ? -10.010 -4.875 8.670 1.00 96.38 83 SER A C 1
ATOM 655 O O . SER A 1 83 ? -10.845 -4.591 9.523 1.00 96.38 83 SER A O 1
ATOM 657 N N . GLN A 1 84 ? -9.623 -6.138 8.457 1.00 96.88 84 GLN A N 1
ATOM 658 C CA . GLN A 1 84 ? -10.180 -7.261 9.217 1.00 96.88 84 GLN A CA 1
ATOM 659 C C . GLN A 1 84 ? -9.877 -7.152 10.720 1.00 96.88 84 GLN A C 1
ATOM 661 O O . GLN A 1 84 ? -10.743 -7.427 11.551 1.00 96.88 84 GLN A O 1
ATOM 666 N N . ARG A 1 85 ? -8.663 -6.719 11.085 1.00 97.25 85 ARG A N 1
ATOM 667 C CA . ARG A 1 85 ? -8.298 -6.480 12.491 1.00 97.25 85 ARG A CA 1
ATOM 668 C C . ARG A 1 85 ? -9.125 -5.359 13.116 1.00 97.25 85 ARG A C 1
ATOM 670 O O . ARG A 1 85 ? -9.559 -5.520 14.250 1.00 97.25 85 ARG A O 1
ATOM 677 N N . LEU A 1 86 ? -9.358 -4.264 12.389 1.00 95.88 86 LEU A N 1
ATOM 678 C CA . LEU A 1 86 ? -10.195 -3.156 12.862 1.00 95.88 86 LEU A CA 1
ATOM 679 C C . LEU A 1 86 ? -11.622 -3.623 13.153 1.00 95.88 86 LEU A C 1
ATOM 681 O O . LEU A 1 86 ? -12.117 -3.363 14.241 1.00 95.88 86 LEU A O 1
ATOM 685 N N . VAL A 1 87 ? -12.223 -4.415 12.260 1.00 95.06 87 VAL A N 1
ATOM 686 C CA . VAL A 1 87 ? -13.551 -5.010 12.498 1.00 95.06 87 VAL A CA 1
ATOM 687 C C . VAL A 1 87 ? -13.565 -5.863 13.774 1.00 95.06 87 VAL A C 1
ATOM 689 O O . VAL A 1 87 ? -14.503 -5.781 14.564 1.00 95.06 87 VAL A O 1
ATOM 692 N N . GLY A 1 88 ? -12.515 -6.656 14.013 1.00 94.81 88 GLY A N 1
ATOM 693 C CA . GLY A 1 88 ? -12.384 -7.436 15.248 1.00 94.81 88 GLY A CA 1
ATOM 694 C C . GLY A 1 88 ? -12.292 -6.566 16.508 1.00 94.81 88 GLY A C 1
ATOM 695 O O . GLY A 1 88 ? -12.949 -6.857 17.507 1.00 94.81 88 GLY A O 1
ATOM 696 N N . LEU A 1 89 ? -11.515 -5.480 16.455 1.00 95.19 89 LEU A N 1
ATOM 697 C CA . LEU A 1 89 ? -11.395 -4.517 17.555 1.00 95.19 89 LEU A CA 1
ATOM 698 C C . LEU A 1 89 ? -12.710 -3.774 17.811 1.00 95.19 89 LEU A C 1
ATOM 700 O O . LEU A 1 89 ? -13.091 -3.602 18.967 1.00 95.19 89 LEU A O 1
ATOM 704 N N . ASP A 1 90 ? -13.428 -3.384 16.760 1.00 92.06 90 ASP A N 1
ATOM 705 C CA . ASP A 1 90 ? -14.736 -2.738 16.871 1.00 92.06 90 ASP A CA 1
ATOM 706 C C . ASP A 1 90 ? -15.771 -3.670 17.508 1.00 92.06 90 ASP A C 1
ATOM 708 O O . ASP A 1 90 ? -16.526 -3.243 18.384 1.00 92.06 90 ASP A O 1
ATOM 712 N N . GLY A 1 91 ? -15.753 -4.957 17.147 1.00 94.06 91 GLY A N 1
ATOM 713 C CA . GLY A 1 91 ? -16.563 -5.982 17.805 1.00 94.06 91 GLY A CA 1
ATOM 714 C C . GLY A 1 91 ? -16.237 -6.116 19.296 1.00 94.06 91 GLY A C 1
ATOM 715 O O . GLY A 1 91 ? -17.142 -6.091 20.130 1.00 94.06 91 GLY A O 1
ATOM 716 N N . GLY A 1 92 ? -14.950 -6.186 19.652 1.00 94.81 92 GLY A N 1
ATOM 717 C CA . GLY A 1 92 ? -14.511 -6.217 21.052 1.00 94.81 92 GLY A CA 1
ATOM 718 C C . GLY A 1 92 ? -14.938 -4.971 21.837 1.00 94.81 92 GLY A C 1
ATOM 719 O O . GLY A 1 92 ? -15.468 -5.081 22.942 1.00 94.81 92 GLY A O 1
ATOM 720 N N . ASN A 1 93 ? -14.797 -3.787 21.238 1.00 91.56 93 ASN A N 1
ATOM 721 C CA . ASN A 1 93 ? -15.256 -2.527 21.820 1.00 91.56 93 ASN A CA 1
ATOM 722 C C . ASN A 1 93 ? -16.775 -2.509 22.031 1.00 91.56 93 ASN A C 1
ATOM 724 O O . ASN A 1 93 ? -17.241 -2.015 23.056 1.00 91.56 93 ASN A O 1
A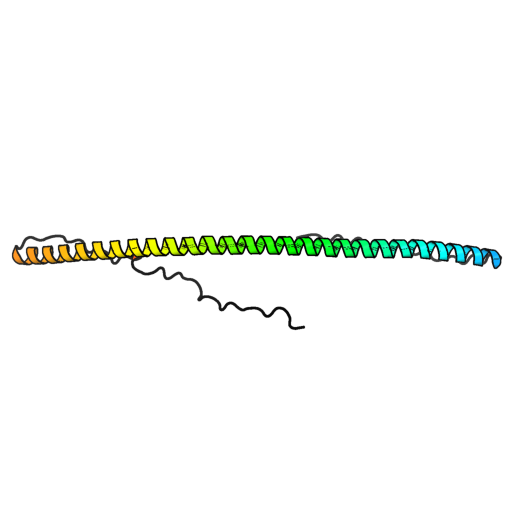TOM 728 N N . ALA A 1 94 ? -17.559 -3.044 21.091 1.00 89.31 94 ALA A N 1
ATOM 729 C CA . ALA A 1 94 ? -19.009 -3.141 21.232 1.00 89.31 94 ALA A CA 1
ATOM 730 C C . ALA A 1 94 ? -19.408 -4.042 22.412 1.00 89.31 94 ALA A C 1
ATOM 732 O O . ALA A 1 94 ? -20.282 -3.668 23.194 1.00 89.31 94 ALA A O 1
ATOM 733 N N . VAL A 1 95 ? -18.726 -5.180 22.590 1.00 95.25 95 VAL A N 1
ATOM 734 C CA . VAL A 1 95 ? -18.943 -6.076 23.738 1.00 95.25 95 VAL A CA 1
ATOM 735 C C . VAL A 1 95 ? -18.616 -5.376 25.057 1.00 95.25 95 VAL A C 1
ATOM 737 O O . VAL A 1 95 ? -19.427 -5.412 25.980 1.00 95.25 95 VAL A O 1
ATOM 740 N N . LEU A 1 96 ? -17.468 -4.701 25.149 1.00 93.06 96 LEU A N 1
ATOM 741 C CA . LEU A 1 96 ? -17.084 -3.969 26.361 1.00 93.06 96 LEU A CA 1
ATOM 742 C C . LEU A 1 96 ? -18.088 -2.862 26.698 1.00 93.06 96 LEU A C 1
ATOM 744 O O . LEU A 1 96 ? -18.487 -2.724 27.851 1.00 93.06 96 LEU A O 1
ATOM 748 N N . ARG A 1 97 ? -18.562 -2.114 25.695 1.00 87.44 97 ARG A N 1
ATOM 749 C CA . ARG A 1 97 ? -19.609 -1.100 25.889 1.00 87.44 97 ARG A CA 1
ATOM 750 C C . ARG A 1 97 ? -20.914 -1.700 26.401 1.00 87.44 97 ARG A C 1
ATOM 752 O O . ARG A 1 97 ? -21.526 -1.117 27.290 1.00 87.44 97 ARG A O 1
ATOM 759 N N . ALA A 1 98 ? -21.326 -2.854 25.875 1.00 89.44 98 ALA A N 1
ATOM 760 C CA . ALA A 1 98 ? -22.516 -3.550 26.356 1.00 89.44 98 ALA A CA 1
ATOM 761 C C . ALA A 1 98 ? -22.369 -3.970 27.829 1.00 89.44 98 ALA A C 1
ATOM 763 O O . ALA A 1 98 ? -23.292 -3.766 28.612 1.00 89.44 98 ALA A O 1
ATOM 764 N N . GLN A 1 99 ? -21.193 -4.467 28.229 1.00 93.25 99 GLN A N 1
ATOM 765 C CA . GLN A 1 99 ? -20.910 -4.812 29.628 1.00 93.25 99 GLN A CA 1
ATOM 766 C C . GLN A 1 99 ? -20.931 -3.582 30.543 1.00 93.25 99 GLN A C 1
ATOM 768 O O . GLN A 1 99 ? -21.513 -3.630 31.624 1.00 93.25 99 GLN A O 1
ATOM 773 N N . VAL A 1 100 ? -20.338 -2.463 30.114 1.00 88.88 100 VAL A N 1
ATOM 774 C CA . VAL A 1 100 ? -20.385 -1.198 30.868 1.00 88.88 100 VAL A CA 1
ATOM 775 C C . VAL A 1 100 ? -21.828 -0.726 31.043 1.00 88.88 100 VAL A C 1
ATOM 777 O O . VAL A 1 100 ? -22.207 -0.342 32.149 1.00 88.88 100 VAL A O 1
ATOM 780 N N . ALA A 1 101 ? -22.645 -0.788 29.988 1.00 86.69 101 ALA A N 1
ATOM 781 C CA . ALA A 1 101 ? -24.057 -0.426 30.056 1.00 86.69 101 ALA A CA 1
ATOM 782 C C . ALA A 1 101 ? -24.823 -1.320 31.047 1.00 86.69 101 ALA A C 1
ATOM 784 O O . ALA A 1 101 ? -25.488 -0.801 31.941 1.00 86.69 101 ALA A O 1
ATOM 785 N N . GLU A 1 102 ? -24.646 -2.641 30.962 1.00 93.19 102 GLU A N 1
ATOM 786 C CA . GLU A 1 102 ? -25.284 -3.612 31.858 1.00 93.19 102 GLU A CA 1
ATOM 787 C C . GLU A 1 102 ? -24.910 -3.383 33.330 1.00 93.19 102 GLU A C 1
ATOM 789 O O . GLU A 1 102 ? -25.779 -3.344 34.203 1.00 93.19 102 GLU A O 1
ATOM 794 N N . LEU A 1 103 ? -23.619 -3.215 33.627 1.00 91.81 103 LEU A N 1
ATOM 795 C CA . LEU A 1 103 ? -23.150 -2.962 34.991 1.00 91.81 103 LEU A CA 1
ATOM 796 C C . LEU A 1 103 ? -23.666 -1.622 35.519 1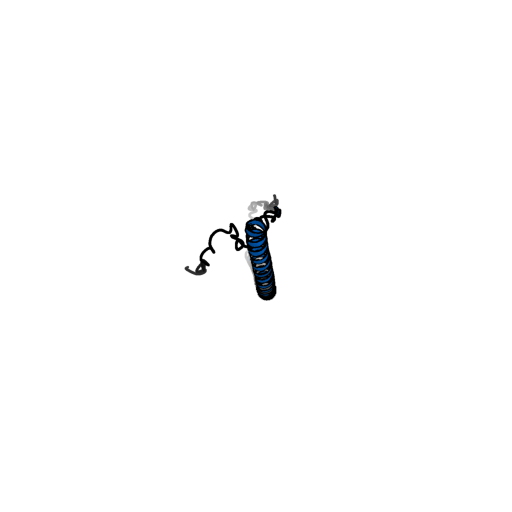.00 91.81 103 LEU A C 1
ATOM 798 O O . LEU A 1 103 ? -24.064 -1.531 36.681 1.00 91.81 103 LEU A O 1
ATOM 802 N N . SER A 1 104 ? -23.719 -0.605 34.659 1.00 87.75 104 SER A N 1
ATOM 803 C CA . SER A 1 104 ? -24.276 0.702 35.006 1.00 87.75 104 SER A CA 1
ATOM 804 C C . SER A 1 104 ? -25.772 0.618 35.321 1.00 87.75 104 SER A C 1
ATOM 806 O O . SER A 1 104 ? -26.220 1.222 36.294 1.00 87.75 104 SER A O 1
ATOM 808 N N . ASP A 1 105 ? -26.548 -0.151 34.551 1.00 88.19 105 ASP A N 1
ATOM 809 C CA . ASP A 1 105 ? -27.971 -0.393 34.820 1.00 88.19 105 ASP A CA 1
ATOM 810 C C . ASP A 1 105 ? -28.183 -1.136 36.140 1.00 88.19 105 ASP A C 1
ATOM 812 O O . ASP A 1 105 ? -29.040 -0.752 36.940 1.00 88.19 105 ASP A O 1
ATOM 816 N N . ARG A 1 106 ? -27.365 -2.158 36.420 1.00 91.81 106 ARG A N 1
ATOM 817 C CA . ARG A 1 106 ? -27.407 -2.885 37.699 1.00 91.81 106 ARG A CA 1
ATOM 818 C C . ARG A 1 106 ? -27.103 -1.970 38.882 1.00 91.81 106 ARG A C 1
ATOM 820 O O . ARG A 1 106 ? -27.827 -2.006 39.874 1.00 91.81 106 ARG A O 1
ATOM 827 N N . LEU A 1 107 ? -26.074 -1.129 38.774 1.00 89.38 107 LEU A N 1
ATOM 828 C CA . LEU A 1 107 ? -25.726 -0.155 39.811 1.00 89.38 107 LEU A CA 1
ATOM 829 C C . LEU A 1 107 ? -26.842 0.869 40.027 1.00 89.38 107 LEU A C 1
ATOM 831 O O . LEU A 1 107 ? -27.204 1.130 41.171 1.00 89.38 107 LEU A O 1
ATOM 835 N N . ARG A 1 108 ? -27.442 1.394 38.950 1.00 85.81 108 ARG A N 1
ATOM 836 C CA . ARG A 1 108 ? -28.608 2.287 39.044 1.00 85.81 108 ARG A CA 1
ATOM 837 C C . ARG A 1 108 ? -29.783 1.612 39.740 1.00 85.81 108 ARG A C 1
ATOM 839 O O . ARG A 1 108 ? -30.360 2.206 40.642 1.00 85.81 108 ARG A O 1
ATOM 846 N N . SER A 1 109 ? -30.102 0.370 39.372 1.00 89.94 109 SER A N 1
ATOM 847 C CA . SER A 1 109 ? -31.181 -0.395 40.004 1.00 89.94 109 SER A CA 1
ATOM 848 C C . SER A 1 109 ? -30.941 -0.590 41.500 1.00 89.94 109 SER A C 1
ATOM 850 O O . SER A 1 109 ? -31.866 -0.407 42.288 1.00 89.94 109 SER A O 1
ATOM 852 N N . LEU A 1 110 ? -29.718 -0.945 41.905 1.00 89.38 110 LEU A N 1
ATOM 853 C CA . LEU A 1 110 ? -29.359 -1.074 43.320 1.00 89.38 110 LEU A CA 1
ATOM 854 C C . LEU A 1 110 ? -29.440 0.275 44.042 1.00 89.38 110 LEU A C 1
ATOM 856 O O . LEU A 1 110 ? -29.986 0.342 45.140 1.00 89.38 110 LEU A O 1
ATOM 860 N N . GLY A 1 111 ? -28.975 1.352 43.405 1.00 86.31 111 GLY A N 1
ATOM 861 C CA . GLY A 1 111 ? -29.110 2.714 43.916 1.00 86.31 111 GLY A CA 1
ATOM 862 C C . GLY A 1 111 ? -30.569 3.126 44.130 1.00 86.31 111 GLY A C 1
ATOM 863 O O . GLY A 1 111 ? -30.896 3.701 45.164 1.00 86.31 111 GLY A O 1
ATOM 864 N N . SER A 1 112 ? -31.472 2.782 43.207 1.00 85.75 112 SER A N 1
ATOM 865 C CA . SER A 1 112 ? -32.913 3.027 43.357 1.00 85.75 112 SER A CA 1
ATOM 866 C C . SER A 1 112 ? -33.526 2.241 44.517 1.00 85.75 112 SER A C 1
ATOM 868 O O . SER A 1 112 ? -34.328 2.797 45.263 1.00 85.75 112 SER A O 1
ATOM 870 N N . VAL A 1 113 ? -33.135 0.975 44.703 1.00 88.19 113 VAL A N 1
ATOM 871 C CA . VAL A 1 113 ? -33.585 0.164 45.848 1.00 88.19 113 VAL A CA 1
ATOM 872 C C . VAL A 1 113 ? -33.084 0.756 47.166 1.00 88.19 113 VAL A C 1
ATOM 874 O O . VAL A 1 113 ? -33.852 0.844 48.119 1.00 88.19 113 VAL A O 1
ATOM 877 N N . LEU A 1 114 ? -31.826 1.204 47.221 1.00 86.06 114 LEU A N 1
ATOM 878 C CA . LEU A 1 114 ? -31.264 1.844 48.413 1.00 86.06 114 LEU A CA 1
ATOM 879 C C . LEU A 1 114 ? -32.001 3.137 48.770 1.00 86.06 114 LEU A C 1
ATOM 881 O O . LEU A 1 114 ? -32.376 3.294 49.927 1.00 86.06 114 LEU A O 1
ATOM 885 N N . ARG A 1 115 ? -32.299 4.000 47.789 1.00 84.31 115 ARG A N 1
ATOM 886 C CA . ARG A 1 115 ? -33.109 5.212 48.021 1.00 84.31 115 ARG A CA 1
ATOM 887 C C . ARG A 1 115 ? -34.514 4.891 48.534 1.00 84.31 115 ARG A C 1
ATOM 889 O O . ARG A 1 115 ? -35.015 5.584 49.408 1.00 84.31 115 ARG A O 1
ATOM 896 N N . PHE A 1 116 ? -35.145 3.830 48.023 1.00 83.50 116 PHE A N 1
ATOM 897 C CA . PHE A 1 116 ? -36.449 3.380 48.527 1.00 83.50 116 PHE A CA 1
ATOM 898 C C . PHE A 1 116 ? -36.371 2.914 49.993 1.00 83.50 116 PHE A C 1
ATOM 900 O O . PHE A 1 116 ? -37.249 3.221 50.796 1.00 83.50 116 PHE A O 1
ATOM 907 N N . VAL A 1 117 ? -35.310 2.190 50.365 1.00 83.25 117 VAL A N 1
ATOM 908 C CA . VAL A 1 117 ? -35.080 1.761 51.756 1.00 83.25 117 VAL A CA 1
ATOM 909 C C . VAL A 1 117 ? -34.762 2.949 52.668 1.00 83.25 117 VAL A C 1
ATOM 911 O O . VAL A 1 117 ? -35.241 2.984 53.799 1.00 83.25 117 VAL A O 1
ATOM 914 N N . GLU A 1 118 ? -33.985 3.923 52.200 1.00 83.00 118 GLU A N 1
ATOM 915 C CA . GLU A 1 118 ? -33.706 5.185 52.899 1.00 83.00 118 GLU A CA 1
ATOM 916 C C . GLU A 1 118 ? -34.997 5.956 53.203 1.00 83.00 118 GLU A C 1
ATOM 918 O O . GLU A 1 118 ? -35.221 6.331 54.353 1.00 83.00 118 GLU A O 1
ATOM 923 N N . GLU A 1 119 ? -35.895 6.098 52.223 1.00 78.81 119 GLU A N 1
ATOM 924 C CA . GLU A 1 119 ? -37.198 6.750 52.407 1.00 78.81 119 GLU A CA 1
ATOM 925 C C . GLU A 1 119 ? -38.062 6.041 53.466 1.00 78.81 119 GLU A C 1
ATOM 927 O O . GLU A 1 119 ? -38.752 6.691 54.252 1.00 78.81 119 GLU A O 1
ATOM 932 N N . PHE A 1 120 ? -37.987 4.709 53.544 1.00 76.62 120 PHE A N 1
ATOM 933 C CA . PHE A 1 120 ? -38.777 3.920 54.493 1.00 76.62 120 PHE A CA 1
ATOM 934 C C . PHE A 1 120 ? -38.150 3.819 55.897 1.00 76.62 120 PHE A C 1
ATOM 936 O O . PHE A 1 120 ? -38.866 3.668 56.888 1.00 76.62 120 PHE A O 1
ATOM 943 N N . SER A 1 121 ? -36.818 3.864 55.997 1.00 79.44 121 SER A N 1
ATOM 944 C CA . SER A 1 121 ? -36.060 3.662 57.245 1.00 79.44 121 SER A CA 1
ATOM 945 C C . SER A 1 121 ? -35.566 4.957 57.898 1.00 79.44 121 SER A C 1
ATOM 947 O O . SER A 1 121 ? -35.208 4.940 59.075 1.00 79.44 121 SER A O 1
ATOM 949 N N . GLY A 1 122 ? -35.537 6.071 57.160 1.00 69.62 122 GLY A N 1
ATOM 950 C CA . GLY A 1 122 ? -35.030 7.367 57.621 1.00 69.62 122 GLY A CA 1
ATOM 951 C C . GLY A 1 122 ? -33.505 7.442 57.775 1.00 69.62 122 GLY A C 1
ATOM 952 O O . GLY A 1 122 ? -32.998 8.435 58.297 1.00 69.62 122 GLY A O 1
ATOM 953 N N . VAL A 1 123 ? -32.766 6.408 57.357 1.00 69.94 123 VAL A N 1
ATOM 954 C CA . VAL A 1 123 ? -31.298 6.364 57.412 1.00 69.94 123 VAL A CA 1
ATOM 955 C C . VAL A 1 123 ? -30.738 6.815 56.071 1.00 69.94 123 VAL A C 1
ATOM 957 O O . VAL A 1 123 ? -30.951 6.138 55.070 1.00 69.94 123 VAL A O 1
ATOM 960 N N . ALA A 1 124 ? -30.004 7.932 56.069 1.00 62.16 124 ALA A N 1
ATOM 961 C CA . ALA A 1 124 ? -29.457 8.501 54.845 1.00 62.16 124 ALA A CA 1
ATOM 962 C C . ALA A 1 124 ? -28.406 7.580 54.198 1.00 62.16 124 ALA A C 1
ATOM 964 O O . ALA A 1 124 ? -27.453 7.174 54.873 1.00 62.16 124 ALA A O 1
ATOM 965 N N . VAL A 1 125 ? -28.558 7.261 52.908 1.00 67.31 125 VAL A N 1
ATOM 966 C CA . VAL A 1 125 ? -27.619 6.414 52.157 1.00 67.31 125 VAL A CA 1
ATOM 967 C C . VAL A 1 125 ? -26.991 7.233 51.035 1.00 67.31 125 VAL A C 1
ATOM 969 O O . VAL A 1 125 ? -27.653 7.641 50.088 1.00 67.31 125 VAL A O 1
ATOM 972 N N . ASP A 1 126 ? -25.679 7.442 51.116 1.00 65.94 126 ASP A N 1
ATOM 973 C CA . ASP A 1 126 ? -24.929 8.162 50.087 1.00 65.94 126 ASP A CA 1
ATOM 974 C C . ASP A 1 126 ? -24.767 7.265 48.843 1.00 65.94 126 ASP A C 1
ATOM 976 O O . ASP A 1 126 ? -23.920 6.368 48.807 1.00 65.94 126 ASP A O 1
ATOM 980 N N . VAL A 1 127 ? -25.649 7.431 47.850 1.00 63.88 127 VAL A N 1
ATOM 981 C CA . VAL A 1 127 ? -25.611 6.684 46.581 1.00 63.88 127 VAL A CA 1
ATOM 982 C C . VAL A 1 127 ? -24.799 7.485 45.556 1.00 63.88 127 VAL A C 1
ATOM 984 O O . VAL A 1 127 ? -25.283 8.522 45.099 1.00 63.88 127 VAL A O 1
ATOM 987 N N . PRO A 1 128 ? -23.618 7.006 45.118 1.00 62.34 128 PRO A N 1
ATOM 988 C CA . PRO A 1 128 ? -22.818 7.705 44.118 1.00 62.34 128 PRO A CA 1
ATOM 989 C C . PRO A 1 128 ? -23.580 7.833 42.791 1.00 62.34 128 PRO A C 1
ATOM 991 O O . PRO A 1 128 ? -24.000 6.828 42.208 1.00 62.34 128 PRO A O 1
ATOM 994 N N . GLU A 1 129 ? -23.744 9.057 42.286 1.00 62.75 129 GLU A N 1
ATOM 995 C CA . GLU A 1 129 ? -24.205 9.281 40.915 1.00 62.75 129 GLU A CA 1
ATOM 996 C C . GLU A 1 129 ? -23.119 8.831 39.935 1.00 62.75 129 GLU A C 1
ATOM 998 O O . GLU A 1 129 ? -21.998 9.341 39.934 1.00 62.75 129 GLU A O 1
ATOM 1003 N N . MET A 1 130 ? -23.454 7.850 39.096 1.00 62.50 130 MET A N 1
ATOM 1004 C CA . MET A 1 130 ? -22.566 7.428 38.020 1.00 62.50 130 MET A CA 1
ATOM 1005 C C . MET A 1 130 ? -22.473 8.547 36.976 1.00 62.50 130 MET A C 1
ATOM 1007 O O . MET A 1 130 ? -23.509 8.910 36.411 1.00 62.50 130 MET A O 1
ATOM 1011 N N . PRO A 1 131 ? -21.270 9.072 36.674 1.00 60.00 131 PRO A N 1
ATOM 1012 C CA . PRO A 1 131 ? -21.111 10.050 35.609 1.00 60.00 131 PRO A CA 1
ATOM 1013 C C . PRO A 1 131 ? -21.542 9.430 34.275 1.00 60.00 131 PRO A C 1
ATOM 1015 O O . PRO A 1 131 ? -21.246 8.265 34.001 1.00 60.00 131 PRO A O 1
ATOM 1018 N N . GLU A 1 132 ? -22.246 10.201 33.441 1.00 62.44 132 GLU A N 1
ATOM 1019 C CA . GLU A 1 132 ? -22.542 9.809 32.061 1.00 62.44 132 GLU A CA 1
ATOM 1020 C C . GLU A 1 132 ? -21.222 9.566 31.323 1.00 62.44 132 GLU A C 1
ATOM 1022 O O . GLU A 1 132 ? -20.516 10.511 30.970 1.00 62.44 132 GLU A O 1
ATOM 1027 N N . ASP A 1 133 ? -20.858 8.297 31.137 1.00 62.75 133 ASP A N 1
ATOM 1028 C CA . ASP A 1 133 ? -19.536 7.937 30.639 1.00 62.75 133 ASP A CA 1
ATOM 1029 C C . ASP A 1 133 ? -19.371 8.386 29.170 1.00 62.75 133 ASP A C 1
ATOM 1031 O O . ASP A 1 133 ? -20.086 7.891 28.285 1.00 62.75 133 ASP A O 1
ATOM 1035 N N . PRO A 1 134 ? -18.423 9.297 28.861 1.00 58.31 134 PRO A N 1
ATOM 1036 C CA . PRO A 1 134 ? -18.113 9.706 27.493 1.00 58.31 134 PRO A CA 1
ATOM 1037 C C . PRO A 1 134 ? -17.763 8.528 26.572 1.00 58.31 134 PRO A C 1
ATOM 1039 O O . PRO A 1 134 ? -17.896 8.651 25.356 1.00 58.31 134 PRO A O 1
ATOM 1042 N N . LEU A 1 135 ? -17.357 7.380 27.128 1.00 57.66 135 LEU A N 1
ATOM 1043 C CA . LEU A 1 135 ? -17.030 6.155 26.390 1.00 57.66 135 LEU A CA 1
ATOM 1044 C C . LEU A 1 135 ? -18.254 5.437 25.791 1.00 57.66 135 LEU A C 1
ATOM 1046 O O . LEU A 1 135 ? -18.103 4.616 24.874 1.00 57.66 135 LEU A O 1
ATOM 1050 N N . LEU A 1 136 ? -19.462 5.757 26.271 1.00 56.97 136 LEU A N 1
ATOM 1051 C CA . LEU A 1 136 ? -20.729 5.290 25.698 1.00 56.97 136 LEU A CA 1
ATOM 1052 C C . LEU A 1 136 ? -21.140 6.092 24.462 1.00 56.97 136 LEU A C 1
ATOM 1054 O O . LEU A 1 136 ? -21.986 5.640 23.688 1.00 56.97 136 LEU A O 1
ATOM 1058 N N . ARG A 1 137 ? -20.527 7.260 24.232 1.00 61.06 137 ARG A N 1
ATOM 1059 C CA . ARG A 1 137 ? -20.713 7.991 22.981 1.00 61.06 137 ARG A CA 1
ATOM 1060 C C . ARG A 1 137 ? -19.874 7.281 21.911 1.00 61.06 137 ARG A C 1
ATOM 1062 O O . ARG A 1 137 ? -18.667 7.111 22.101 1.00 61.06 137 ARG A O 1
ATOM 1069 N N . PRO A 1 138 ? -20.479 6.818 20.798 1.00 59.28 138 PRO A N 1
ATOM 1070 C CA . PRO A 1 138 ? -19.721 6.274 19.679 1.00 59.28 138 PRO A CA 1
ATOM 1071 C C . PRO A 1 138 ? -18.639 7.278 19.302 1.00 59.28 138 PRO A C 1
ATOM 1073 O O . PRO A 1 138 ? -18.919 8.476 19.303 1.00 59.28 138 PRO A O 1
ATOM 1076 N N . TRP A 1 139 ? -17.426 6.803 19.009 1.00 56.66 139 TRP A N 1
ATOM 1077 C CA . TRP A 1 139 ? -16.330 7.638 18.525 1.00 56.66 139 TRP A CA 1
ATOM 1078 C C . TRP A 1 139 ? -16.823 8.463 17.331 1.00 56.66 139 TRP A C 1
ATOM 1080 O O . TRP A 1 139 ? -16.815 7.990 16.196 1.00 56.66 139 TRP A O 1
ATOM 1090 N N . GLN A 1 140 ? -17.273 9.694 17.579 1.00 57.69 140 GLN A N 1
ATOM 1091 C CA . GLN A 1 140 ? -17.498 10.689 16.545 1.00 57.69 140 GLN A CA 1
ATOM 1092 C C . GLN A 1 140 ? -16.104 11.131 16.126 1.00 57.69 140 GLN A C 1
ATOM 1094 O O . GLN A 1 140 ? -15.585 12.138 16.599 1.00 57.69 140 GLN A O 1
ATOM 1099 N N . LEU A 1 141 ? -15.439 10.289 15.334 1.00 52.25 141 LEU A N 1
ATOM 1100 C CA . LEU A 1 141 ? -14.176 10.634 14.708 1.00 52.25 141 LEU A CA 1
ATOM 1101 C C . LEU A 1 141 ? -14.409 11.959 13.970 1.00 52.25 141 LEU A C 1
ATOM 1103 O O . LEU A 1 141 ? -15.270 11.993 13.087 1.00 52.25 141 LEU A O 1
ATOM 1107 N N . PRO A 1 142 ? -13.672 13.040 14.290 1.00 44.50 142 PRO A N 1
ATOM 1108 C CA . PRO A 1 142 ? -13.644 14.244 13.473 1.00 44.50 142 PRO A CA 1
ATOM 1109 C C . PRO A 1 142 ? -12.852 13.911 12.202 1.00 44.50 142 PRO A C 1
ATOM 1111 O O . PRO A 1 142 ? -11.707 14.311 12.017 1.00 44.50 142 PRO A O 1
ATOM 1114 N N . GLY A 1 143 ? -13.426 13.064 11.357 1.00 53.88 143 GLY A N 1
ATOM 1115 C CA . GLY A 1 143 ? -12.949 12.791 10.018 1.00 53.88 143 GLY A CA 1
ATOM 1116 C C . GLY A 1 143 ? -13.850 13.553 9.057 1.00 53.88 143 GLY A C 1
ATOM 1117 O O . GLY A 1 143 ? -15.072 13.478 9.213 1.00 53.88 143 GLY A O 1
ATOM 1118 N N . PRO A 1 144 ? -13.308 14.293 8.075 1.00 54.78 144 PRO A N 1
ATOM 1119 C CA . PRO A 1 144 ? -14.144 14.776 6.986 1.00 54.78 144 PRO A CA 1
ATOM 1120 C C . PRO A 1 144 ? -14.894 13.578 6.388 1.00 54.78 144 PRO A C 1
ATOM 1122 O O . PRO A 1 144 ? -14.346 12.473 6.316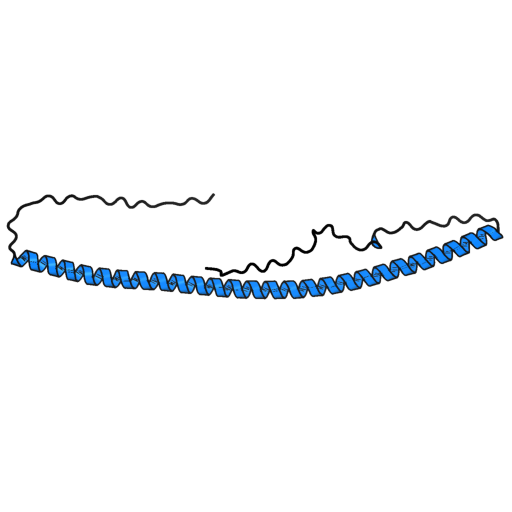 1.00 54.78 144 PRO A O 1
ATOM 1125 N N . ALA A 1 145 ? -16.161 13.801 6.025 1.00 58.19 145 ALA A N 1
ATOM 1126 C CA . ALA A 1 145 ? -17.009 12.810 5.372 1.00 58.19 145 ALA A CA 1
ATOM 1127 C C . ALA A 1 145 ? -16.203 12.040 4.312 1.00 58.19 145 ALA A C 1
ATOM 1129 O O . ALA A 1 145 ? -15.371 12.669 3.650 1.00 58.19 145 ALA A O 1
ATOM 1130 N N . PRO A 1 146 ? -16.414 10.717 4.152 1.00 59.06 146 PRO A N 1
ATOM 1131 C CA . PRO A 1 146 ? -15.687 9.932 3.166 1.00 59.06 146 PRO A CA 1
ATOM 1132 C C . PRO A 1 146 ? -15.790 10.651 1.828 1.00 59.06 146 PRO A C 1
ATOM 1134 O O . PRO A 1 146 ? -16.878 10.786 1.267 1.00 59.06 146 PRO A O 1
ATOM 1137 N N . TYR A 1 147 ? -14.662 11.197 1.372 1.00 58.25 147 TYR A N 1
ATOM 1138 C CA . TYR A 1 147 ? -14.601 11.865 0.086 1.00 58.25 147 TYR A CA 1
ATOM 1139 C C . TYR A 1 147 ? -15.099 10.837 -0.930 1.00 58.25 147 TYR A C 1
ATOM 1141 O O . TYR A 1 147 ? -14.644 9.685 -0.868 1.00 58.25 147 TYR A O 1
ATOM 1149 N N . PRO A 1 148 ? -16.041 11.189 -1.822 1.00 58.12 148 PRO A N 1
ATOM 1150 C CA . PRO A 1 148 ? -16.409 10.281 -2.891 1.00 58.12 148 PRO A CA 1
ATOM 1151 C C . PRO A 1 148 ? -15.114 9.859 -3.581 1.00 58.12 148 PRO A C 1
ATOM 1153 O O . PRO A 1 148 ? -14.260 10.699 -3.875 1.00 58.12 148 PRO A O 1
ATOM 1156 N N . VAL A 1 149 ? -14.932 8.549 -3.749 1.00 60.84 149 VAL A N 1
ATOM 1157 C CA . VAL A 1 149 ? -13.815 7.996 -4.510 1.00 60.84 149 VAL A CA 1
ATOM 1158 C C . VAL A 1 149 ? -13.967 8.546 -5.921 1.00 60.84 149 VAL A C 1
ATOM 1160 O O . VAL A 1 149 ? -14.749 8.034 -6.717 1.00 60.84 149 VAL A O 1
ATOM 1163 N N . MET A 1 150 ? -13.271 9.644 -6.205 1.00 55.19 150 MET A N 1
ATOM 1164 C CA . MET A 1 150 ? -13.172 10.192 -7.543 1.00 55.19 150 MET A CA 1
ATOM 1165 C C . MET A 1 150 ? -12.292 9.209 -8.303 1.00 55.19 150 MET A C 1
ATOM 1167 O O . MET A 1 150 ? -11.065 9.272 -8.233 1.00 55.19 150 MET A O 1
ATOM 1171 N N . ALA A 1 151 ? -12.926 8.245 -8.968 1.00 51.75 151 ALA A N 1
ATOM 1172 C CA . ALA A 1 151 ? -12.298 7.535 -10.061 1.00 51.75 151 ALA A CA 1
ATOM 1173 C C . ALA A 1 151 ? -11.939 8.608 -11.090 1.00 51.75 151 ALA A C 1
ATOM 1175 O O . ALA A 1 151 ? -12.789 9.095 -11.827 1.00 51.75 151 ALA A O 1
ATOM 1176 N N . SER A 1 152 ? -10.697 9.085 -11.051 1.00 52.81 152 SER A N 1
ATOM 1177 C CA . SER A 1 152 ? -10.185 9.917 -12.121 1.00 52.81 152 SER A CA 1
ATOM 1178 C C . SER A 1 152 ? -10.120 9.013 -13.342 1.00 52.81 152 SER A C 1
ATOM 1180 O O . SER A 1 152 ? -9.301 8.090 -13.371 1.00 52.81 152 SER A O 1
ATOM 1182 N N . ASP A 1 153 ? -10.989 9.267 -14.313 1.00 56.66 153 ASP A N 1
ATOM 1183 C CA . ASP A 1 153 ? -10.851 8.779 -15.677 1.00 56.66 153 ASP A CA 1
ATOM 1184 C C . ASP A 1 153 ? -9.502 9.265 -16.221 1.00 56.66 153 ASP A C 1
ATOM 1186 O O . ASP A 1 153 ? -9.346 10.359 -16.764 1.00 56.66 153 ASP A O 1
ATOM 1190 N N . VAL A 1 154 ? -8.472 8.455 -15.992 1.00 57.62 154 VAL A N 1
ATOM 1191 C CA . VAL A 1 154 ? -7.214 8.537 -16.716 1.00 57.62 154 VAL A CA 1
ATOM 1192 C C . VAL A 1 154 ? -7.526 7.987 -18.107 1.00 57.62 154 VAL A C 1
ATOM 1194 O O . VAL A 1 154 ? -8.058 6.888 -18.210 1.00 57.62 154 VAL A O 1
ATOM 1197 N N . PHE A 1 155 ? -7.179 8.751 -19.146 1.00 56.31 155 PHE A N 1
ATOM 1198 C CA . PHE A 1 155 ? -7.354 8.479 -20.586 1.00 56.31 155 PHE A CA 1
ATOM 1199 C C . PHE A 1 155 ? -8.607 9.069 -21.248 1.00 56.31 155 PHE A C 1
ATOM 1201 O O . PHE A 1 155 ? -9.458 8.367 -21.785 1.00 56.31 155 PHE A O 1
ATOM 1208 N N . GLY A 1 156 ? -8.626 10.398 -21.333 1.00 52.22 156 GLY A N 1
ATOM 1209 C CA . GLY A 1 156 ? -9.225 11.105 -22.461 1.00 52.22 156 GLY A CA 1
ATOM 1210 C C . GLY A 1 156 ? -8.174 11.996 -23.113 1.00 52.22 156 GLY A C 1
ATOM 1211 O O . GLY A 1 156 ? -8.003 13.113 -22.647 1.00 52.22 156 GLY A O 1
ATOM 1212 N N . PHE A 1 157 ? -7.434 11.458 -24.091 1.00 47.06 157 PHE A N 1
ATOM 1213 C CA . PHE A 1 157 ? -6.849 12.098 -25.286 1.00 47.06 157 PHE A CA 1
ATOM 1214 C C . PHE A 1 157 ? -6.120 11.032 -26.112 1.00 47.06 157 PHE A C 1
ATOM 1216 O O . PHE A 1 157 ? -5.348 10.248 -25.511 1.00 47.06 157 PHE A O 1
#

Foldseek 3Di:
DDDDDDDDPDDDDDDDDPPPDPDPPVVVVVVVVVVVVVCVVVVVVVVVVVVVVVVVVVVVVVVVVVVVVVVVVVVVVVVVVVVVVVVVVVVVLVVVLVVVVVVVVVLVVVLVVVVVVCVVVVDDDDRDDDPPDPSNPPPPPPDPDPDPPPPPPDDDD

Sequence (157 aa):
MSSYSQSRSSSPSQQPSSASSQEDPKLLLGAEDQRKRKRMISNRESARRSRMRKQQRLDDLLAQAAQLRAENERISVRIGVTSQRLVGLDGGNAVLRAQVAELSDRLRSLGSVLRFVEEFSGVAVDVPEMPEDPLLRPWQLPGPAPYPVMASDVFGF

pLDDT: mean 78.44, std 19.68, range [39.78, 98.75]